Protein AF-A0A1W6BII6-F1 (afdb_monomer_lite)

pLDDT: mean 90.08, std 14.05, range [35.5, 98.31]

Secondary structure (DSSP, 8-state):
-----------SEEEEEEEEEEEEESSS--S--TT-EEEEEEEEEETTTTEEEEEEESSSEEEEEEEE---TT-SEEEEEEEEEETTEEEEEEEEEEETTTT-S--SS-EEEEEEEEEEETTEEEEEEEEEEEEE--EETTEEP-HHHHHHHHHHHT--

Sequence (159 aa):
MLVCFSTNAVAEVIYYKCVLKMGLDRAETMPFEKGEDLGLMYFKLDKKKSKITIHEYINGLNKIGIKKIDFVGTNNVEIIFDKPISGSKWVKTIQLKSRNKFNKQDGTGLSFIGSEYIKHKSDIYDYDFESKFCVGPVDGDKVLKGKEAKKKYKEWLKP

Structure (mmCIF, N/CA/C/O backbone):
data_AF-A0A1W6BII6-F1
#
_entry.id   AF-A0A1W6BII6-F1
#
loop_
_atom_site.group_PDB
_atom_site.id
_atom_site.type_symbol
_atom_site.label_atom_id
_atom_site.label_alt_id
_atom_site.label_comp_id
_atom_site.label_asym_id
_atom_site.label_entity_id
_atom_site.label_seq_id
_atom_site.pdbx_PDB_ins_code
_atom_site.Cartn_x
_atom_site.Cartn_y
_atom_site.Cartn_z
_atom_site.occupancy
_atom_site.B_iso_or_equiv
_atom_site.auth_seq_id
_atom_site.auth_comp_id
_atom_site.auth_asym_id
_atom_site.auth_atom_id
_atom_site.pdbx_PDB_model_num
ATOM 1 N N . MET A 1 1 ? -29.810 12.812 35.104 1.00 36.62 1 MET A N 1
ATOM 2 C CA . MET A 1 1 ? -29.958 12.049 33.846 1.00 36.62 1 MET A CA 1
ATOM 3 C C . MET A 1 1 ? -28.632 12.153 33.098 1.00 36.62 1 MET A C 1
ATOM 5 O O . MET A 1 1 ? -28.343 13.203 32.542 1.00 36.62 1 MET A O 1
ATOM 9 N N . LEU A 1 2 ? -27.753 11.152 33.219 1.00 35.91 2 LEU A N 1
ATOM 10 C CA . LEU A 1 2 ? -26.454 11.160 32.535 1.00 35.91 2 LEU A CA 1
ATOM 11 C C . LEU A 1 2 ? -26.673 10.740 31.077 1.00 35.91 2 LEU A C 1
ATOM 13 O O . LEU A 1 2 ? -27.057 9.604 30.811 1.00 35.91 2 LEU A O 1
ATOM 17 N N . VAL A 1 3 ? -26.444 11.657 30.141 1.00 37.19 3 VAL A N 1
ATOM 18 C CA . VAL A 1 3 ? -26.437 11.348 28.709 1.00 37.19 3 VAL A CA 1
ATOM 19 C C . VAL A 1 3 ? -25.112 10.652 28.394 1.00 37.19 3 VAL A C 1
ATOM 21 O O . VAL A 1 3 ?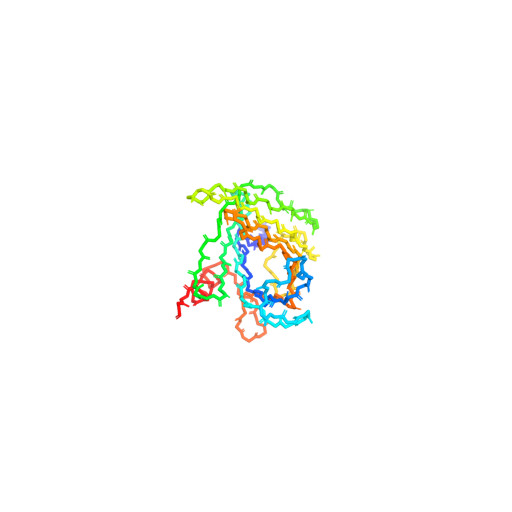 -24.073 11.295 28.252 1.00 37.19 3 VAL A O 1
ATOM 24 N N . CYS A 1 4 ? -25.131 9.320 28.320 1.00 35.50 4 CYS A N 1
ATOM 25 C CA . CYS A 1 4 ? -24.035 8.543 27.751 1.00 35.50 4 CYS A CA 1
ATOM 26 C C . CYS A 1 4 ? -23.967 8.820 26.245 1.00 35.50 4 CYS A C 1
ATOM 28 O O . CYS A 1 4 ? -24.636 8.166 25.448 1.00 35.50 4 CYS A O 1
ATOM 30 N N . PHE A 1 5 ? -23.129 9.773 25.839 1.00 36.28 5 PHE A N 1
ATOM 31 C CA . PHE A 1 5 ? -22.648 9.813 24.465 1.00 36.28 5 PHE A CA 1
ATOM 32 C C . PHE A 1 5 ? -21.791 8.567 24.242 1.00 36.28 5 PHE A C 1
ATOM 34 O O . PHE A 1 5 ? -20.644 8.504 24.685 1.00 36.28 5 PHE A O 1
ATOM 41 N N . SER A 1 6 ? -22.341 7.562 23.560 1.00 37.97 6 SER A N 1
ATOM 42 C CA . SER A 1 6 ? -21.529 6.505 22.969 1.00 37.97 6 SER A CA 1
ATOM 43 C C . SER A 1 6 ? -20.645 7.159 21.908 1.00 37.97 6 SER A C 1
ATOM 45 O O . SER A 1 6 ? -21.050 7.347 20.757 1.00 37.97 6 SER A O 1
ATOM 47 N N . THR A 1 7 ? -19.439 7.568 22.291 1.00 39.72 7 THR A N 1
ATOM 48 C CA . THR A 1 7 ? -18.404 7.936 21.336 1.00 39.72 7 THR A CA 1
ATOM 49 C C . THR A 1 7 ? -18.083 6.667 20.562 1.00 39.72 7 THR A C 1
ATOM 51 O O . THR A 1 7 ? -17.355 5.790 21.018 1.00 39.72 7 THR A O 1
ATOM 54 N N . ASN A 1 8 ? -18.699 6.523 19.386 1.00 41.19 8 ASN A N 1
ATOM 55 C CA . ASN A 1 8 ? -18.265 5.569 18.380 1.00 41.19 8 ASN A CA 1
ATOM 56 C C . ASN A 1 8 ? -16.783 5.853 18.158 1.00 41.19 8 ASN A C 1
ATOM 58 O O . ASN A 1 8 ? -16.451 6.816 17.474 1.00 41.19 8 ASN A O 1
ATOM 62 N N . ALA A 1 9 ? -15.905 5.087 18.809 1.00 44.41 9 ALA A N 1
ATOM 63 C CA . ALA A 1 9 ? -14.470 5.291 18.748 1.00 44.41 9 ALA A CA 1
ATOM 64 C C . ALA A 1 9 ? -14.036 5.044 17.304 1.00 44.41 9 ALA A C 1
ATOM 66 O O . ALA A 1 9 ? -13.807 3.914 16.861 1.00 44.41 9 ALA A O 1
ATOM 67 N N . VAL A 1 10 ? -14.027 6.128 16.537 1.00 55.09 10 VAL A N 1
ATOM 68 C CA . VAL A 1 10 ? -13.564 6.171 15.167 1.00 55.09 10 VAL A CA 1
ATOM 69 C C . VAL A 1 10 ? -12.108 5.730 15.225 1.00 55.09 10 VAL A C 1
ATOM 71 O O . VAL A 1 10 ? -11.307 6.357 15.913 1.00 55.09 10 VAL A O 1
ATOM 74 N N . ALA A 1 11 ? -11.770 4.609 14.584 1.00 61.16 11 ALA A N 1
ATOM 75 C CA . ALA A 1 11 ? -10.415 4.072 14.654 1.00 61.16 11 ALA A CA 1
ATOM 76 C C . ALA A 1 11 ? -9.413 5.150 14.207 1.00 61.16 11 ALA A C 1
ATOM 78 O O . ALA A 1 11 ? -9.459 5.587 13.059 1.00 61.16 11 ALA A O 1
ATOM 79 N N . GLU A 1 12 ? -8.529 5.589 15.110 1.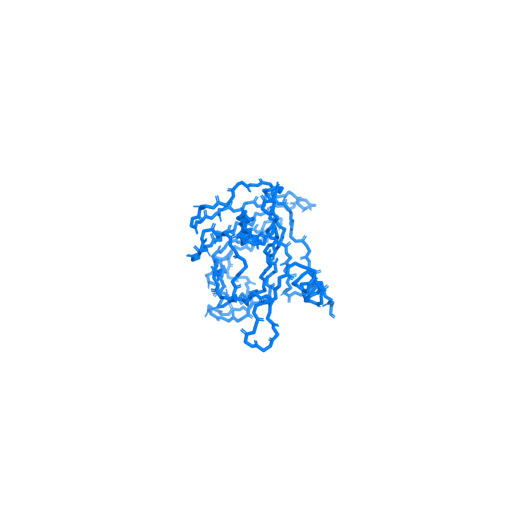00 86.19 12 GLU A N 1
ATOM 80 C CA . GLU A 1 12 ? -7.544 6.646 14.821 1.00 86.19 12 GLU A CA 1
ATOM 81 C C . GLU A 1 12 ? -6.536 6.219 13.748 1.00 86.19 12 GLU A C 1
ATOM 83 O O . GLU A 1 12 ? -5.987 7.050 13.022 1.00 86.19 12 GLU A O 1
ATOM 88 N N . VAL A 1 13 ? -6.298 4.909 13.648 1.00 93.62 13 VAL A N 1
ATOM 89 C CA . VAL A 1 13 ? -5.418 4.296 12.661 1.00 93.62 13 VAL A CA 1
ATOM 90 C C . VAL A 1 13 ? -6.140 3.129 12.001 1.00 93.62 13 VAL A C 1
ATOM 92 O O . VAL A 1 13 ? -6.744 2.303 12.686 1.00 93.62 13 VAL A O 1
ATOM 95 N N . ILE A 1 14 ? -6.050 3.069 10.677 1.00 95.25 14 ILE A N 1
ATOM 96 C CA . ILE A 1 14 ? -6.615 2.020 9.829 1.00 95.25 14 ILE A CA 1
ATOM 97 C C . ILE A 1 14 ? -5.467 1.226 9.200 1.00 95.25 14 ILE A C 1
ATOM 99 O O . ILE A 1 14 ? -4.424 1.790 8.860 1.00 95.25 14 ILE A O 1
ATOM 103 N N . TYR A 1 15 ? -5.657 -0.080 9.048 1.00 97.50 15 TYR A N 1
ATOM 104 C CA . TYR A 1 15 ? -4.676 -1.013 8.514 1.00 97.50 15 TYR A CA 1
ATOM 105 C C . TYR A 1 15 ? -5.286 -1.876 7.413 1.00 97.50 15 TYR A C 1
ATOM 107 O O . TYR A 1 15 ? -6.431 -2.311 7.540 1.00 97.50 15 TYR A O 1
ATOM 115 N N . TYR A 1 16 ? -4.507 -2.164 6.373 1.00 97.81 16 TYR A N 1
ATOM 116 C CA . TYR A 1 16 ? -4.883 -3.112 5.325 1.00 97.81 16 TYR A CA 1
ATOM 117 C C . TYR A 1 16 ? -3.683 -3.933 4.863 1.00 97.81 16 TYR A C 1
ATOM 119 O O . TYR A 1 16 ? -2.562 -3.425 4.811 1.00 97.81 16 TYR A O 1
ATOM 127 N N . LYS A 1 17 ? -3.950 -5.185 4.499 1.00 97.69 17 LYS A N 1
ATOM 128 C CA . LYS A 1 17 ? -3.083 -6.062 3.710 1.00 97.69 17 LYS A CA 1
ATOM 129 C C . LYS A 1 17 ? -3.786 -6.320 2.384 1.00 97.69 17 LYS A C 1
ATOM 131 O O . LYS A 1 17 ? -4.952 -6.696 2.387 1.00 97.69 17 LYS A O 1
ATOM 136 N N . CYS A 1 18 ? -3.097 -6.148 1.271 1.00 98.00 18 CYS A N 1
ATOM 137 C CA . CYS A 1 18 ? -3.649 -6.366 -0.057 1.00 98.00 18 CYS A CA 1
ATOM 138 C C . CYS A 1 18 ? -2.777 -7.326 -0.851 1.00 98.00 18 CYS A C 1
ATOM 140 O O . CYS A 1 18 ? -1.553 -7.260 -0.745 1.00 98.00 18 CYS A O 1
ATOM 142 N N . VAL A 1 19 ? -3.411 -8.171 -1.658 1.00 97.38 19 VAL A N 1
ATOM 143 C CA . VAL A 1 19 ? -2.728 -8.935 -2.707 1.00 97.38 19 VAL A CA 1
ATOM 144 C C . VAL A 1 19 ? -2.624 -8.054 -3.943 1.00 97.38 19 VAL A C 1
ATOM 146 O O . VAL A 1 19 ? -3.631 -7.489 -4.377 1.00 97.38 19 VAL A O 1
ATOM 149 N N . LEU A 1 20 ? -1.412 -7.912 -4.471 1.00 96.19 20 LEU A N 1
ATOM 150 C CA . LEU A 1 20 ? -1.144 -7.218 -5.726 1.00 96.19 20 LEU A CA 1
ATOM 151 C C . LEU A 1 20 ? -1.327 -8.205 -6.860 1.00 96.19 20 LEU A C 1
ATOM 153 O O . LEU A 1 20 ? -0.814 -9.319 -6.785 1.00 96.19 20 LEU A O 1
ATOM 157 N N . LYS A 1 21 ? -1.963 -7.749 -7.927 1.00 96.56 21 LYS A N 1
ATOM 158 C CA . LYS A 1 21 ? -1.907 -8.417 -9.217 1.00 96.56 21 LYS A CA 1
ATOM 159 C C . LYS A 1 21 ? -1.248 -7.524 -10.256 1.00 96.56 21 LYS A C 1
ATOM 161 O O . LYS A 1 21 ? -1.364 -6.295 -10.184 1.00 96.56 21 LYS A O 1
ATOM 166 N N . MET A 1 22 ? -0.576 -8.161 -11.202 1.00 96.38 22 MET A N 1
ATOM 167 C CA . MET A 1 22 ? 0.062 -7.507 -12.328 1.00 96.38 22 MET A CA 1
ATOM 168 C C . MET A 1 22 ? -0.988 -6.866 -13.229 1.00 96.38 22 MET A C 1
ATOM 170 O O . MET A 1 22 ? -2.003 -7.479 -13.568 1.00 96.38 22 MET A O 1
ATOM 174 N N . GLY A 1 23 ? -0.756 -5.605 -13.575 1.00 94.94 23 GLY A N 1
ATOM 175 C CA . GLY A 1 23 ? -1.539 -4.868 -14.549 1.00 94.94 23 GLY A CA 1
ATOM 176 C C . GLY A 1 23 ? -0.922 -5.013 -15.933 1.00 94.94 23 GLY A C 1
ATOM 177 O O . GLY A 1 23 ? -0.856 -6.107 -16.486 1.00 94.94 23 GLY A O 1
ATOM 178 N N . LEU A 1 24 ? -0.513 -3.888 -16.506 1.00 94.94 24 LEU A N 1
ATOM 179 C CA . LEU A 1 24 ? 0.165 -3.821 -17.794 1.00 94.94 24 LEU A CA 1
ATOM 180 C C . LEU A 1 24 ? 1.664 -3.614 -17.569 1.00 94.94 24 LEU A C 1
ATOM 182 O O . LEU A 1 24 ? 2.027 -2.681 -16.861 1.00 94.94 24 LEU A O 1
ATOM 186 N N . ASP A 1 25 ? 2.509 -4.425 -18.199 1.00 94.06 25 ASP A N 1
ATOM 187 C CA . ASP A 1 25 ? 3.935 -4.129 -18.351 1.00 94.06 25 ASP A CA 1
ATOM 188 C C . ASP A 1 25 ? 4.156 -3.409 -19.680 1.00 94.06 25 ASP A C 1
ATOM 190 O O . ASP A 1 25 ? 3.864 -3.961 -20.738 1.00 94.06 25 ASP A O 1
ATOM 194 N N . ARG A 1 26 ? 4.628 -2.164 -19.635 1.00 95.06 26 ARG A N 1
ATOM 195 C CA . ARG A 1 26 ? 4.931 -1.368 -20.833 1.00 95.06 26 ARG A CA 1
ATOM 196 C C . ARG A 1 26 ? 6.377 -1.513 -21.283 1.00 95.06 26 ARG A C 1
ATOM 198 O O . ARG A 1 26 ? 6.687 -1.137 -22.408 1.00 95.06 26 ARG A O 1
ATOM 205 N N . ALA A 1 27 ? 7.251 -1.988 -20.402 1.00 90.94 27 ALA A N 1
ATOM 206 C CA . ALA A 1 27 ? 8.662 -2.174 -20.702 1.00 90.94 27 ALA A CA 1
ATOM 207 C C . ALA A 1 27 ? 8.985 -3.612 -21.137 1.00 90.94 27 ALA A C 1
ATOM 209 O O . ALA A 1 27 ? 10.092 -3.846 -21.609 1.00 90.94 27 ALA A O 1
ATOM 210 N N . GLU A 1 28 ? 8.036 -4.547 -20.989 1.00 87.69 28 GLU A N 1
ATOM 211 C CA . GLU A 1 28 ? 8.210 -5.979 -21.291 1.00 87.69 28 GLU A CA 1
ATOM 212 C C . GLU A 1 28 ? 9.404 -6.582 -20.522 1.00 87.69 28 GLU A C 1
ATOM 214 O O . GLU A 1 28 ? 10.212 -7.347 -21.045 1.00 87.69 28 GLU A O 1
ATOM 219 N N . THR A 1 29 ? 9.535 -6.191 -19.253 1.00 85.62 29 THR A N 1
ATOM 220 C CA . THR A 1 29 ? 10.662 -6.530 -18.365 1.00 85.62 29 THR A CA 1
ATOM 221 C C . THR A 1 29 ? 10.276 -7.418 -17.191 1.00 85.62 29 THR A C 1
ATOM 223 O O . THR A 1 29 ? 11.142 -8.025 -16.559 1.00 85.62 29 THR A O 1
ATOM 226 N N . MET A 1 30 ? 8.989 -7.487 -16.865 1.00 86.25 30 MET A N 1
ATOM 227 C CA . MET A 1 30 ? 8.468 -8.238 -15.739 1.00 86.25 30 MET A CA 1
ATOM 228 C C . MET A 1 30 ? 8.193 -9.683 -16.169 1.00 86.25 30 MET A C 1
ATOM 230 O O . MET A 1 30 ? 7.535 -9.906 -17.182 1.00 86.25 30 MET A O 1
ATOM 234 N N . PRO A 1 31 ? 8.614 -10.688 -15.382 1.00 88.38 31 PRO A N 1
ATOM 235 C CA . PRO A 1 31 ? 8.368 -12.097 -15.691 1.00 88.38 31 PRO A CA 1
ATOM 236 C C . PRO A 1 31 ? 6.938 -12.545 -15.335 1.00 88.38 31 PRO A C 1
ATOM 238 O O . PRO A 1 31 ? 6.718 -13.731 -15.117 1.00 88.38 31 PRO A O 1
ATOM 241 N N . PHE A 1 32 ? 5.996 -11.604 -15.207 1.00 88.69 32 PHE A N 1
ATOM 242 C CA . PHE A 1 32 ? 4.631 -11.853 -14.751 1.00 88.69 32 PHE A CA 1
ATOM 243 C C . PHE A 1 32 ? 3.633 -11.506 -15.846 1.00 88.69 32 PHE A C 1
ATOM 245 O O . PHE A 1 32 ? 3.688 -10.420 -16.430 1.00 88.69 32 PHE A O 1
ATOM 252 N N . GLU A 1 33 ? 2.668 -12.387 -16.066 1.00 91.81 33 GLU A N 1
ATOM 253 C CA . GLU A 1 33 ? 1.555 -12.114 -16.965 1.00 91.81 33 GLU A CA 1
ATOM 254 C C . GLU A 1 33 ? 0.515 -11.200 -16.305 1.00 91.81 33 GLU A C 1
ATOM 256 O O . GLU A 1 33 ? 0.351 -11.142 -15.081 1.00 91.81 33 GLU A O 1
ATOM 261 N N . LYS A 1 34 ? -0.252 -10.480 -17.131 1.00 92.62 34 LYS A N 1
ATOM 262 C CA . LYS A 1 34 ? -1.361 -9.651 -16.652 1.00 92.62 34 LYS A CA 1
ATOM 263 C C . LYS A 1 34 ? -2.341 -10.494 -15.834 1.00 92.62 34 LYS A C 1
ATOM 265 O O . LYS A 1 34 ? -2.945 -11.438 -16.333 1.00 92.62 34 LYS A O 1
ATOM 270 N N . GLY A 1 35 ? -2.591 -10.060 -14.603 1.00 92.81 35 GLY A N 1
ATOM 271 C CA . GLY A 1 35 ? -3.491 -10.721 -13.665 1.00 92.81 35 GLY A CA 1
ATOM 272 C C . GLY A 1 35 ? -2.809 -11.668 -12.680 1.00 92.81 35 GLY A C 1
ATOM 273 O O . GLY A 1 35 ? -3.468 -12.049 -11.710 1.00 92.81 35 GLY A O 1
ATOM 274 N N . GLU A 1 36 ? -1.527 -11.994 -12.863 1.00 95.56 36 GLU A N 1
ATOM 275 C CA . GLU A 1 36 ? -0.774 -12.820 -11.916 1.00 95.56 36 GLU A CA 1
ATOM 276 C C . GLU A 1 36 ? -0.507 -12.098 -10.596 1.00 95.56 36 GLU A C 1
ATOM 278 O O . GLU A 1 36 ? -0.381 -10.872 -10.546 1.00 95.56 36 GLU A O 1
ATOM 283 N N . ASP A 1 37 ? -0.419 -12.864 -9.508 1.00 95.38 37 ASP A N 1
ATOM 284 C CA . ASP A 1 37 ? -0.146 -12.322 -8.180 1.00 95.38 37 ASP A CA 1
ATOM 285 C C . ASP A 1 37 ? 1.331 -11.888 -8.093 1.00 95.38 37 ASP A C 1
ATOM 287 O O . ASP A 1 37 ? 2.239 -12.711 -8.144 1.00 95.38 37 ASP A O 1
ATOM 291 N N . LEU A 1 38 ? 1.570 -10.584 -7.926 1.00 92.44 38 LEU A N 1
ATOM 292 C CA . LEU A 1 38 ? 2.916 -9.994 -7.834 1.00 92.44 38 LEU A CA 1
ATOM 293 C C . LEU A 1 38 ? 3.504 -10.063 -6.423 1.00 92.44 38 LEU A C 1
ATOM 295 O O . LEU A 1 38 ? 4.717 -10.020 -6.237 1.00 92.44 38 LEU A O 1
ATOM 299 N N . GLY A 1 39 ? 2.641 -10.047 -5.406 1.00 94.81 39 GLY A N 1
ATOM 300 C CA . GLY A 1 39 ? 3.071 -9.910 -4.021 1.00 94.81 39 GLY A CA 1
ATOM 301 C C . GLY A 1 39 ? 2.018 -9.293 -3.110 1.00 94.81 39 GLY A C 1
ATOM 302 O O . GLY A 1 39 ? 0.810 -9.399 -3.341 1.00 94.81 39 GLY A O 1
ATOM 303 N N . LEU A 1 40 ? 2.479 -8.643 -2.040 1.00 97.06 40 LEU A N 1
ATOM 304 C CA . LEU A 1 40 ? 1.636 -8.069 -0.989 1.00 97.06 40 LEU A CA 1
ATOM 305 C C . LEU A 1 40 ? 1.962 -6.593 -0.744 1.00 97.06 40 LEU A C 1
ATOM 307 O O . LEU A 1 40 ? 3.121 -6.193 -0.766 1.00 97.06 40 LEU A O 1
ATOM 311 N N . MET A 1 41 ? 0.943 -5.780 -0.454 1.00 97.88 41 MET A N 1
ATOM 312 C CA . MET A 1 41 ? 1.102 -4.379 -0.051 1.00 97.88 41 MET A CA 1
ATOM 313 C C . MET A 1 41 ? 0.339 -4.128 1.238 1.00 97.88 41 MET A C 1
ATOM 315 O O . MET A 1 41 ? -0.811 -4.539 1.404 1.00 97.88 41 MET A O 1
ATOM 319 N N . TYR A 1 42 ? 0.993 -3.438 2.162 1.00 98.12 42 TYR A N 1
ATOM 320 C CA . TYR A 1 42 ? 0.488 -3.170 3.496 1.00 98.12 42 TYR A CA 1
ATOM 321 C C . TYR A 1 42 ? 0.344 -1.673 3.701 1.00 98.12 42 TYR A C 1
ATOM 323 O O . TYR A 1 42 ? 1.307 -0.916 3.564 1.00 98.12 42 TYR A O 1
ATOM 331 N N . PHE A 1 43 ? -0.847 -1.256 4.111 1.00 98.12 43 PHE A N 1
ATOM 332 C CA . PHE A 1 43 ? -1.164 0.137 4.374 1.00 98.12 43 PHE A CA 1
ATOM 333 C C . PHE A 1 43 ? -1.409 0.354 5.858 1.00 98.12 43 PHE A C 1
ATOM 335 O O . PHE A 1 43 ? -2.153 -0.385 6.501 1.00 98.12 43 PHE A O 1
ATOM 342 N N . LYS A 1 44 ? -0.829 1.430 6.383 1.00 97.69 44 LYS A N 1
ATOM 343 C CA . LYS A 1 44 ? -1.191 2.020 7.670 1.00 97.69 44 LYS A CA 1
ATOM 344 C C . LYS A 1 44 ? -1.582 3.474 7.442 1.00 97.69 44 LYS A C 1
ATOM 346 O O . LYS A 1 44 ? -0.732 4.281 7.069 1.00 97.69 44 LYS A O 1
ATOM 351 N N . LEU A 1 45 ? -2.832 3.806 7.729 1.00 97.00 45 LEU A N 1
ATOM 352 C CA . LEU A 1 45 ? -3.411 5.131 7.564 1.00 97.00 45 LEU A CA 1
ATOM 353 C C . LEU A 1 45 ? -3.681 5.725 8.949 1.00 97.00 45 LEU A C 1
ATOM 355 O O . LEU A 1 45 ? -4.580 5.285 9.657 1.00 97.00 45 LEU A O 1
ATOM 359 N N . ASP A 1 46 ? -2.869 6.690 9.361 1.00 96.06 46 ASP A N 1
ATOM 360 C CA . ASP A 1 46 ? -2.988 7.420 10.623 1.00 96.06 46 ASP A CA 1
ATOM 361 C C . ASP A 1 46 ? -3.797 8.695 10.372 1.00 96.06 46 ASP A C 1
ATOM 363 O O . ASP A 1 46 ? -3.299 9.645 9.763 1.00 96.06 46 ASP A O 1
ATOM 367 N N . LYS A 1 47 ? -5.063 8.683 10.800 1.00 93.88 47 LYS A N 1
ATOM 368 C CA . LYS A 1 47 ? -6.031 9.751 10.522 1.00 93.88 47 LYS A CA 1
ATOM 369 C C . LYS A 1 47 ? -5.679 11.041 11.250 1.00 93.88 47 LYS A C 1
ATOM 371 O O . LYS A 1 47 ? -5.820 12.115 10.689 1.00 93.88 47 LYS A O 1
ATOM 376 N N . LYS A 1 48 ? -5.199 10.934 12.493 1.00 91.62 48 LYS A N 1
ATOM 377 C CA . LYS A 1 48 ? -4.847 12.093 13.327 1.00 91.62 48 LYS A CA 1
ATOM 378 C C . LYS A 1 48 ? -3.638 12.842 12.774 1.00 91.62 48 LYS A C 1
ATOM 380 O O . LYS A 1 48 ? -3.528 14.050 12.941 1.00 91.62 48 LYS A O 1
ATOM 385 N N . LYS A 1 49 ? -2.707 12.114 12.158 1.00 94.19 49 LYS A N 1
ATOM 386 C CA . LYS A 1 49 ? -1.482 12.685 11.585 1.00 94.19 49 LYS A CA 1
ATOM 387 C C . LYS A 1 49 ? -1.573 12.925 10.082 1.00 94.19 49 LYS A C 1
ATOM 389 O O . LYS A 1 49 ? -0.538 13.261 9.505 1.00 94.19 49 LYS A O 1
ATOM 394 N N . SER A 1 50 ? -2.735 12.672 9.471 1.00 94.75 50 SER A N 1
ATOM 395 C CA . SER A 1 50 ? -2.932 12.690 8.018 1.00 94.75 50 SER A CA 1
ATOM 396 C C . SER A 1 50 ? -1.777 11.995 7.308 1.00 94.75 50 SER A C 1
ATOM 398 O O . SER A 1 50 ? -1.062 12.581 6.504 1.00 94.75 50 SER A O 1
ATOM 400 N N . LYS A 1 51 ? -1.473 10.765 7.733 1.00 97.19 51 LYS A N 1
ATOM 401 C CA . LYS A 1 51 ? -0.243 10.073 7.347 1.00 97.19 51 LYS A CA 1
ATOM 402 C C . LYS A 1 51 ? -0.532 8.669 6.856 1.00 97.19 51 LYS A C 1
ATOM 404 O O . LYS A 1 51 ? -1.047 7.841 7.601 1.00 97.19 51 LYS A O 1
ATOM 409 N N . ILE A 1 52 ? -0.064 8.362 5.654 1.00 97.75 52 ILE A N 1
ATOM 410 C CA . ILE A 1 52 ? -0.131 7.024 5.071 1.00 97.75 52 ILE A CA 1
ATOM 411 C C . ILE A 1 52 ? 1.280 6.439 5.031 1.00 97.75 52 ILE A C 1
ATOM 413 O O . ILE A 1 52 ? 2.238 7.096 4.627 1.00 97.75 52 ILE A O 1
ATOM 417 N N . THR A 1 53 ? 1.427 5.214 5.528 1.00 98.06 53 THR A N 1
ATOM 418 C CA . THR A 1 53 ? 2.665 4.426 5.476 1.00 98.06 53 THR A CA 1
ATOM 419 C C . THR A 1 53 ? 2.413 3.181 4.648 1.00 98.06 53 THR A C 1
ATOM 421 O O . THR A 1 53 ? 1.411 2.504 4.878 1.00 98.06 53 THR A O 1
ATOM 424 N N . ILE A 1 54 ? 3.333 2.878 3.737 1.00 98.00 54 ILE A N 1
ATOM 425 C CA . ILE A 1 54 ? 3.208 1.764 2.798 1.00 98.00 54 ILE A CA 1
ATOM 426 C C . ILE A 1 54 ? 4.428 0.857 2.929 1.00 98.00 54 ILE A C 1
ATOM 428 O O . ILE A 1 54 ? 5.564 1.341 2.986 1.00 98.00 54 ILE A O 1
ATOM 432 N N . HIS A 1 55 ? 4.172 -0.445 2.994 1.00 97.44 55 HIS A N 1
ATOM 433 C CA . HIS A 1 55 ? 5.176 -1.499 2.866 1.00 97.44 55 HIS A CA 1
ATOM 434 C C . HIS A 1 55 ? 4.756 -2.430 1.737 1.00 97.44 55 HIS A C 1
ATOM 436 O O . HIS A 1 55 ? 3.563 -2.564 1.471 1.00 97.44 55 HIS A O 1
ATOM 442 N N . GLU A 1 56 ? 5.714 -3.098 1.119 1.00 95.88 56 GLU A N 1
ATOM 443 C CA . GLU A 1 56 ? 5.466 -4.114 0.107 1.00 95.88 56 GLU A CA 1
ATOM 444 C C . GLU A 1 56 ? 6.283 -5.370 0.376 1.00 95.88 56 GLU A C 1
ATOM 446 O O . GLU A 1 56 ? 7.290 -5.328 1.083 1.00 95.88 56 GLU A O 1
ATOM 451 N N . TYR A 1 57 ? 5.837 -6.474 -0.206 1.00 94.12 57 TYR A N 1
ATOM 452 C CA . TYR A 1 57 ? 6.538 -7.742 -0.232 1.00 94.12 57 TYR A CA 1
ATOM 453 C C . TYR A 1 57 ? 6.394 -8.344 -1.629 1.00 94.12 57 TYR A C 1
ATOM 455 O O . TYR A 1 57 ? 5.333 -8.870 -1.956 1.00 94.12 57 TYR A O 1
ATOM 463 N N . ILE A 1 58 ? 7.446 -8.236 -2.438 1.00 87.81 58 ILE A N 1
ATOM 464 C CA . ILE A 1 58 ? 7.570 -8.890 -3.755 1.00 87.81 58 ILE A CA 1
ATOM 465 C C . ILE A 1 58 ? 8.745 -9.872 -3.686 1.00 87.81 58 ILE A C 1
ATOM 467 O O . ILE A 1 58 ? 8.570 -11.057 -3.921 1.00 87.81 58 ILE A O 1
ATOM 471 N N . ASN A 1 59 ? 9.900 -9.404 -3.199 1.00 85.94 59 ASN A N 1
ATOM 472 C CA . ASN A 1 59 ? 11.095 -10.209 -2.920 1.00 85.94 59 ASN A CA 1
ATOM 473 C C . ASN A 1 59 ? 11.647 -9.882 -1.522 1.00 85.94 59 ASN A C 1
ATOM 475 O O . ASN A 1 59 ? 12.782 -9.437 -1.360 1.00 85.94 59 ASN A O 1
ATOM 479 N N . GLY A 1 60 ? 10.792 -10.018 -0.508 1.00 90.25 60 GLY A N 1
ATOM 480 C CA . GLY A 1 60 ? 11.077 -9.603 0.865 1.00 90.25 60 GLY A CA 1
ATOM 481 C C . GLY A 1 60 ? 10.384 -8.300 1.256 1.00 90.25 60 GLY A C 1
ATOM 482 O O . GLY A 1 60 ? 9.898 -7.538 0.416 1.00 90.25 60 GLY A O 1
ATOM 483 N N . LEU A 1 61 ? 10.299 -8.068 2.567 1.00 93.25 61 LEU A N 1
ATOM 484 C CA . LEU A 1 61 ? 9.547 -6.950 3.119 1.00 93.25 61 LEU A CA 1
ATOM 485 C C . LEU A 1 61 ? 10.324 -5.635 3.010 1.00 93.25 61 LEU A C 1
ATOM 487 O O . LEU A 1 61 ? 11.328 -5.436 3.691 1.00 93.25 61 LEU A O 1
ATOM 491 N N . ASN A 1 62 ? 9.772 -4.689 2.257 1.00 92.56 62 ASN A N 1
ATOM 492 C CA . ASN A 1 62 ? 10.350 -3.371 2.047 1.00 92.56 62 ASN A CA 1
ATOM 493 C C . ASN A 1 62 ? 9.388 -2.264 2.469 1.00 92.56 62 ASN A C 1
ATOM 495 O O . ASN A 1 62 ? 8.191 -2.284 2.185 1.00 92.56 62 ASN A O 1
ATOM 499 N N . LYS A 1 63 ? 9.914 -1.238 3.140 1.00 93.00 63 LYS A N 1
ATOM 500 C CA . LYS A 1 63 ? 9.147 -0.026 3.427 1.00 93.00 63 LYS A CA 1
ATOM 501 C C . LYS A 1 63 ? 9.292 0.960 2.273 1.00 93.00 63 LYS A C 1
ATOM 503 O O . LYS A 1 63 ? 10.292 1.666 2.181 1.00 93.00 63 LYS A O 1
ATOM 508 N N . ILE A 1 64 ? 8.237 1.089 1.478 1.00 92.94 64 ILE A N 1
ATOM 509 C CA . ILE A 1 64 ? 8.169 2.021 0.345 1.00 92.94 64 ILE A CA 1
ATOM 510 C C . ILE A 1 64 ? 8.281 3.468 0.812 1.00 92.94 64 ILE A C 1
ATOM 512 O O . ILE A 1 64 ? 9.100 4.252 0.319 1.00 92.94 64 ILE A O 1
ATOM 516 N N . GLY A 1 65 ? 7.502 3.838 1.828 1.00 94.19 65 GLY A N 1
ATOM 517 C CA . GLY A 1 65 ? 7.600 5.183 2.364 1.00 94.19 65 GLY A CA 1
ATOM 518 C C . GLY A 1 65 ? 6.456 5.617 3.256 1.00 94.19 65 GLY A C 1
ATOM 519 O O . GLY A 1 65 ? 5.612 4.839 3.703 1.00 94.19 65 GLY A O 1
ATOM 520 N N . ILE A 1 66 ? 6.497 6.910 3.560 1.00 96.62 66 ILE A N 1
ATOM 521 C CA . ILE A 1 66 ? 5.510 7.632 4.351 1.00 96.62 66 ILE A CA 1
ATOM 522 C C . ILE A 1 66 ? 5.148 8.902 3.583 1.00 96.62 66 ILE A C 1
ATOM 524 O O . ILE A 1 66 ? 6.048 9.641 3.192 1.00 96.62 66 ILE A O 1
ATOM 528 N N . LYS A 1 67 ? 3.854 9.194 3.447 1.00 97.19 67 LYS A N 1
ATOM 529 C CA . LYS A 1 67 ? 3.352 10.468 2.921 1.00 97.19 67 LYS A CA 1
ATOM 530 C C . LYS A 1 67 ? 2.436 11.126 3.948 1.00 97.19 67 LYS A C 1
ATOM 532 O O . LYS A 1 67 ? 1.658 10.432 4.604 1.00 97.19 67 LYS A O 1
ATOM 537 N N . LYS A 1 68 ? 2.548 12.447 4.102 1.00 96.62 68 LYS A N 1
ATOM 538 C CA . LYS A 1 68 ? 1.543 13.262 4.794 1.00 96.62 68 LYS A CA 1
ATOM 539 C C . LYS A 1 68 ? 0.553 13.779 3.751 1.00 96.62 68 LYS A C 1
ATOM 541 O O . LYS A 1 68 ? 0.990 14.409 2.794 1.00 96.62 68 LYS A O 1
ATOM 546 N N . ILE A 1 69 ? -0.719 13.450 3.907 1.00 94.69 69 ILE A N 1
ATOM 547 C CA . ILE A 1 69 ? -1.811 13.796 3.002 1.00 94.69 69 ILE A CA 1
ATOM 548 C C . ILE A 1 69 ? -3.137 13.684 3.754 1.00 94.69 69 ILE A C 1
ATOM 550 O O . ILE A 1 69 ? -3.332 12.734 4.516 1.00 94.69 69 ILE A O 1
ATOM 554 N N . ASP A 1 70 ? -4.043 14.632 3.540 1.00 94.06 70 ASP A N 1
ATOM 555 C CA . ASP A 1 70 ? -5.401 14.549 4.069 1.00 94.06 70 ASP A CA 1
ATOM 556 C C . ASP A 1 70 ? -6.232 13.593 3.210 1.00 94.06 70 ASP A C 1
ATOM 558 O O . ASP A 1 70 ? -6.352 13.758 1.999 1.00 94.06 70 ASP A O 1
ATOM 562 N N . PHE A 1 71 ? -6.780 12.557 3.843 1.00 94.88 71 PHE A N 1
ATOM 563 C CA . PHE A 1 71 ? -7.542 11.504 3.161 1.00 94.88 71 PHE A CA 1
ATOM 564 C C . PHE A 1 71 ? -8.875 11.188 3.853 1.00 94.88 71 PHE A C 1
ATOM 566 O O . PHE A 1 71 ? -9.700 10.451 3.327 1.00 94.88 71 PHE A O 1
ATOM 573 N N . VAL A 1 72 ? -9.108 11.702 5.062 1.00 94.31 72 VAL A N 1
ATOM 574 C CA . VAL A 1 72 ? -10.345 11.418 5.800 1.00 94.31 72 VAL A CA 1
ATOM 575 C C . VAL A 1 72 ? -11.506 12.140 5.122 1.00 94.31 72 VAL A C 1
ATOM 577 O O . VAL A 1 72 ? -11.432 13.338 4.879 1.00 94.31 72 VAL A O 1
ATOM 580 N N . GLY A 1 73 ? -12.588 11.419 4.827 1.00 93.88 73 GLY A N 1
ATOM 581 C CA . GLY A 1 73 ? -13.755 11.986 4.149 1.00 93.88 73 GLY A CA 1
ATOM 582 C C . GLY A 1 73 ? -13.687 11.936 2.618 1.00 93.88 73 GLY A C 1
ATOM 583 O O . GLY A 1 73 ? -14.704 12.198 1.974 1.00 93.88 73 GLY A O 1
ATOM 584 N N . THR A 1 74 ? -12.560 11.527 2.026 1.00 94.38 74 THR A N 1
ATOM 585 C CA . THR A 1 74 ? -12.414 11.394 0.569 1.00 94.38 74 THR A CA 1
ATOM 586 C C . THR A 1 74 ? -12.678 9.960 0.115 1.00 94.38 74 THR A C 1
ATOM 588 O O . THR A 1 74 ? -12.395 9.005 0.830 1.00 94.38 74 THR A O 1
ATOM 591 N N . ASN A 1 75 ? -13.231 9.777 -1.087 1.00 95.31 75 ASN A N 1
ATOM 592 C CA . ASN A 1 75 ? -13.389 8.435 -1.667 1.00 95.31 75 ASN A CA 1
ATOM 593 C C . ASN A 1 75 ? -12.076 7.910 -2.260 1.00 95.31 75 ASN A C 1
ATOM 595 O O . ASN A 1 75 ? -11.864 6.702 -2.297 1.00 95.31 75 ASN A O 1
ATOM 599 N N . ASN A 1 76 ? -11.213 8.819 -2.718 1.00 96.50 76 ASN A N 1
ATOM 600 C CA . ASN A 1 76 ? -9.964 8.507 -3.394 1.00 96.50 76 ASN A CA 1
ATOM 601 C C . ASN A 1 76 ? -8.832 9.362 -2.815 1.00 96.50 76 ASN A C 1
ATOM 603 O O . ASN A 1 76 ? -9.054 10.519 -2.447 1.00 96.50 76 ASN A O 1
ATOM 607 N N . VAL A 1 77 ? -7.627 8.804 -2.754 1.00 97.50 77 VAL A N 1
ATOM 608 C CA . VAL A 1 77 ? -6.403 9.547 -2.440 1.00 97.50 77 VAL A CA 1
ATOM 609 C C . VAL A 1 77 ? -5.258 9.029 -3.298 1.00 97.50 77 VAL A C 1
ATOM 611 O O . VAL A 1 77 ? -5.035 7.822 -3.381 1.00 97.50 77 VAL A O 1
ATOM 614 N N . GLU A 1 78 ? -4.536 9.946 -3.933 1.00 98.00 78 GLU A N 1
ATOM 615 C CA . GLU A 1 78 ? -3.347 9.639 -4.722 1.00 98.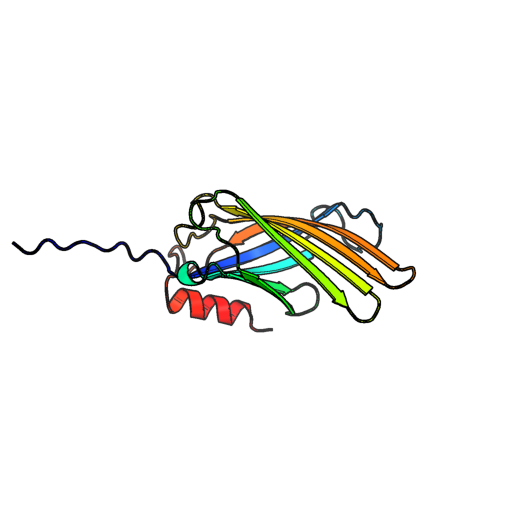00 78 GLU A CA 1
ATOM 616 C C . GLU A 1 78 ? -2.081 9.903 -3.907 1.00 98.00 78 GLU A C 1
ATOM 618 O O . GLU A 1 78 ? -1.950 10.912 -3.212 1.00 98.00 78 GLU A O 1
ATOM 623 N N . ILE A 1 79 ? -1.142 8.966 -3.976 1.00 97.38 79 ILE A N 1
ATOM 624 C CA . ILE A 1 79 ? 0.121 9.007 -3.257 1.00 97.38 79 ILE A CA 1
ATOM 625 C C . ILE A 1 79 ? 1.234 8.805 -4.271 1.00 97.38 79 ILE A C 1
ATOM 627 O O . ILE A 1 79 ? 1.327 7.746 -4.882 1.00 97.38 79 ILE A O 1
ATOM 631 N N . ILE A 1 80 ? 2.106 9.804 -4.390 1.00 97.19 80 ILE A N 1
ATOM 632 C CA . ILE A 1 80 ? 3.279 9.750 -5.263 1.00 97.19 80 ILE A CA 1
ATOM 633 C C . ILE A 1 80 ? 4.543 9.730 -4.401 1.00 97.19 80 ILE A C 1
ATOM 635 O O . ILE A 1 80 ? 4.775 10.633 -3.573 1.00 97.19 80 ILE A O 1
ATOM 639 N N . PHE A 1 81 ? 5.352 8.693 -4.605 1.00 95.38 81 PHE A N 1
ATOM 640 C CA . PHE A 1 81 ? 6.743 8.620 -4.179 1.00 95.38 81 PHE A CA 1
ATOM 641 C C . PHE A 1 81 ? 7.622 8.859 -5.395 1.00 95.38 81 PHE A C 1
ATOM 643 O O . PHE A 1 81 ? 7.622 8.055 -6.314 1.00 95.38 81 PHE A O 1
ATOM 650 N N . ASP A 1 82 ? 8.371 9.952 -5.373 1.00 94.00 82 ASP A N 1
ATOM 651 C CA . ASP A 1 82 ? 9.390 10.265 -6.368 1.00 94.00 82 ASP A CA 1
ATOM 652 C C . ASP A 1 82 ? 10.709 10.379 -5.608 1.00 94.00 82 ASP A C 1
ATOM 654 O O . ASP A 1 82 ? 10.841 11.230 -4.718 1.00 94.00 82 ASP A O 1
ATOM 658 N N . LYS A 1 83 ? 11.630 9.439 -5.839 1.00 86.62 83 LYS A N 1
ATOM 659 C CA . LYS A 1 83 ? 12.945 9.449 -5.195 1.00 86.62 83 LYS A CA 1
ATOM 660 C C . LYS A 1 83 ? 14.038 9.118 -6.209 1.00 86.62 83 LYS A C 1
ATOM 662 O O . LYS A 1 83 ? 13.907 8.146 -6.955 1.00 86.62 83 LYS A 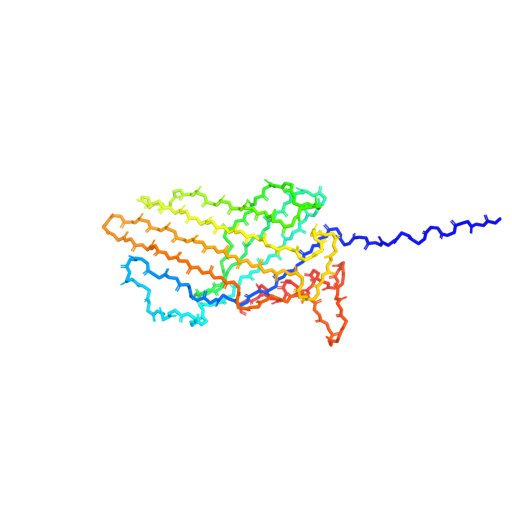O 1
ATOM 667 N N . PRO A 1 84 ? 15.170 9.833 -6.173 1.00 83.56 84 PRO A N 1
ATOM 668 C CA . PRO A 1 84 ? 16.390 9.335 -6.782 1.00 83.56 84 PRO A CA 1
ATOM 669 C C . PRO A 1 84 ? 16.941 8.164 -5.951 1.00 83.56 84 PRO A C 1
ATOM 671 O O . PRO A 1 84 ? 16.981 8.232 -4.721 1.00 83.56 84 PRO A O 1
ATOM 674 N N . ILE A 1 85 ? 17.386 7.096 -6.613 1.00 76.69 85 ILE A N 1
ATOM 675 C CA . ILE A 1 85 ? 18.061 5.951 -5.980 1.00 76.69 85 ILE A CA 1
ATOM 676 C C . ILE A 1 85 ? 19.373 5.719 -6.730 1.00 76.69 85 ILE A C 1
ATOM 678 O O . ILE A 1 85 ? 19.354 5.130 -7.798 1.00 76.69 85 ILE A O 1
ATOM 682 N N . SER A 1 86 ? 20.506 6.199 -6.207 1.00 74.38 86 SER A N 1
ATOM 683 C CA . SER A 1 86 ? 21.861 5.906 -6.726 1.00 74.38 86 SER A CA 1
ATOM 684 C C . SER A 1 86 ? 22.005 5.955 -8.261 1.00 74.38 86 SER A C 1
ATOM 686 O O . SER A 1 86 ? 22.406 4.982 -8.895 1.00 74.38 86 SER A O 1
ATOM 688 N N . GLY A 1 87 ? 21.649 7.090 -8.873 1.00 79.44 87 GLY A N 1
ATOM 689 C CA . GLY A 1 87 ? 21.694 7.268 -10.334 1.00 79.44 87 GLY A CA 1
ATOM 690 C C . GLY A 1 87 ? 20.470 6.732 -11.086 1.00 79.44 87 GLY A C 1
ATOM 691 O O . GLY A 1 87 ? 20.401 6.863 -12.306 1.00 79.44 87 GLY A O 1
ATOM 692 N N . SER A 1 88 ? 19.492 6.174 -10.373 1.00 87.69 88 SER A N 1
ATOM 693 C CA . SER A 1 88 ? 18.180 5.801 -10.896 1.00 87.69 88 SER A CA 1
ATOM 694 C C . SER A 1 88 ? 17.123 6.848 -10.572 1.00 87.69 88 SER A C 1
ATOM 696 O O . SER A 1 88 ? 17.146 7.464 -9.502 1.00 87.69 88 SER A O 1
ATOM 698 N N . LYS A 1 89 ? 16.135 6.972 -11.457 1.00 92.69 89 LYS A N 1
ATOM 699 C CA . LYS A 1 89 ? 14.855 7.616 -11.151 1.00 92.69 89 LYS A CA 1
ATOM 700 C C . LYS A 1 89 ? 13.863 6.541 -10.731 1.00 92.69 89 LYS A C 1
ATOM 702 O O . LYS A 1 89 ? 13.702 5.565 -11.458 1.00 92.69 89 LYS A O 1
ATOM 707 N N . TRP A 1 90 ? 13.194 6.735 -9.601 1.00 94.75 90 TRP A N 1
ATOM 708 C CA . TRP A 1 90 ? 12.121 5.861 -9.148 1.00 94.75 90 TRP A CA 1
ATOM 709 C C . TRP A 1 90 ? 10.874 6.671 -8.825 1.00 94.75 90 TRP A C 1
ATOM 711 O O . TRP A 1 90 ? 10.902 7.554 -7.964 1.00 94.75 90 TRP A O 1
ATOM 721 N N . VAL A 1 91 ? 9.783 6.350 -9.514 1.00 96.62 91 VAL A N 1
ATOM 722 C CA . VAL A 1 91 ? 8.468 6.942 -9.292 1.00 96.62 91 VAL A CA 1
ATOM 723 C C . VAL A 1 91 ? 7.469 5.824 -9.053 1.00 96.62 91 VAL A C 1
ATOM 725 O O . VAL A 1 91 ? 7.318 4.934 -9.883 1.00 96.62 91 VAL A O 1
ATOM 728 N N . LYS A 1 92 ? 6.759 5.890 -7.930 1.00 97.19 92 LYS A N 1
ATOM 729 C CA . LYS A 1 92 ? 5.658 4.986 -7.609 1.00 97.19 92 LYS A CA 1
ATOM 730 C C . LYS A 1 92 ? 4.422 5.789 -7.254 1.00 97.19 92 LYS A C 1
ATOM 732 O O . LYS A 1 92 ? 4.437 6.564 -6.291 1.00 97.19 92 LYS A O 1
ATOM 737 N N . THR A 1 93 ? 3.356 5.573 -8.010 1.00 98.12 93 THR A N 1
ATOM 738 C CA . THR A 1 93 ? 2.062 6.225 -7.814 1.00 98.12 93 THR A CA 1
ATOM 739 C C . THR A 1 93 ? 1.052 5.191 -7.349 1.00 98.12 93 THR A C 1
ATOM 741 O O . THR A 1 93 ? 0.961 4.105 -7.910 1.00 98.12 93 THR A O 1
ATOM 744 N N . ILE A 1 94 ? 0.298 5.506 -6.299 1.00 98.31 94 ILE A N 1
ATOM 745 C CA . ILE A 1 94 ? -0.734 4.631 -5.740 1.00 98.31 94 ILE A CA 1
ATOM 746 C C . ILE A 1 94 ? -1.996 5.455 -5.517 1.00 98.31 94 ILE A C 1
ATOM 748 O O . ILE A 1 94 ? -1.990 6.410 -4.741 1.00 98.31 94 ILE A O 1
ATOM 752 N N . GLN A 1 95 ? -3.092 5.053 -6.149 1.00 98.31 95 GLN A N 1
ATOM 753 C CA . GLN A 1 95 ? -4.417 5.621 -5.939 1.00 98.31 95 GLN A CA 1
ATOM 754 C C . GLN A 1 95 ? -5.245 4.676 -5.074 1.00 98.31 95 GLN A C 1
ATOM 756 O O . GLN A 1 95 ? -5.739 3.645 -5.534 1.00 98.31 95 GLN A O 1
ATOM 761 N N . LEU A 1 96 ? -5.407 5.035 -3.804 1.00 98.00 96 LEU A N 1
ATOM 762 C CA . LEU A 1 96 ? -6.263 4.310 -2.875 1.00 98.00 96 LEU A CA 1
ATOM 763 C C . LEU A 1 96 ? -7.717 4.727 -3.063 1.00 98.00 96 LEU A C 1
ATOM 765 O O . LEU A 1 96 ? -8.022 5.917 -3.113 1.00 98.00 96 LEU A O 1
ATOM 769 N N . LYS A 1 97 ? -8.615 3.745 -3.057 1.00 97.69 97 LYS A N 1
ATOM 770 C CA . LYS A 1 97 ? -10.065 3.930 -3.111 1.00 97.69 97 LYS A CA 1
ATOM 771 C C . LYS A 1 97 ? -10.694 3.336 -1.858 1.00 97.69 97 LYS A C 1
ATOM 773 O O . LYS A 1 97 ? -10.414 2.190 -1.500 1.00 97.69 97 LYS A O 1
ATOM 778 N N . SER A 1 98 ? -11.555 4.099 -1.193 1.00 95.81 98 SER A N 1
ATOM 779 C CA . SER A 1 98 ? -12.247 3.672 0.023 1.00 95.81 98 SER A CA 1
ATOM 780 C C . SER A 1 98 ? -13.758 3.706 -0.137 1.00 95.81 98 SER A C 1
ATOM 782 O O . SER A 1 98 ? -14.336 4.733 -0.484 1.00 95.81 98 SER A O 1
ATOM 784 N N . ARG A 1 99 ? -14.417 2.604 0.233 1.00 93.56 99 ARG A N 1
ATOM 785 C CA . ARG A 1 99 ? -15.886 2.517 0.290 1.00 93.56 99 ARG A CA 1
ATOM 786 C C . ARG A 1 99 ? -16.493 3.359 1.411 1.00 93.56 99 ARG A C 1
ATOM 788 O O . ARG A 1 99 ? -17.651 3.750 1.335 1.00 93.56 99 ARG A O 1
ATOM 795 N N . ASN A 1 100 ? -15.728 3.621 2.470 1.00 92.00 100 ASN A N 1
ATOM 796 C CA . ASN A 1 100 ? -16.214 4.289 3.677 1.00 92.00 100 ASN A CA 1
ATOM 797 C C . ASN A 1 100 ? -15.543 5.645 3.927 1.00 92.00 100 ASN A C 1
ATOM 799 O O . ASN A 1 100 ? -15.570 6.150 5.055 1.00 92.00 100 ASN A O 1
ATOM 803 N N . LYS A 1 101 ? -14.937 6.223 2.884 1.00 94.50 101 LYS A N 1
ATOM 804 C CA . LYS A 1 101 ? -14.223 7.500 2.938 1.00 94.50 101 LYS A CA 1
ATOM 805 C C . LYS A 1 101 ? -13.106 7.543 3.988 1.00 94.50 101 LYS A C 1
ATOM 807 O O . LYS A 1 101 ? -12.911 8.549 4.671 1.00 94.50 101 LYS A O 1
ATOM 812 N N . PHE A 1 102 ? -12.442 6.407 4.199 1.00 93.38 102 PHE A N 1
ATOM 813 C CA . PHE A 1 102 ? -11.402 6.216 5.214 1.00 93.38 102 PHE A CA 1
ATOM 814 C C . PHE A 1 102 ? -11.839 6.597 6.641 1.00 93.38 102 PHE A C 1
ATOM 816 O O . PHE A 1 102 ? -11.019 6.952 7.493 1.00 93.38 102 PHE A O 1
ATOM 823 N N . ASN A 1 103 ? -13.143 6.540 6.932 1.00 90.44 103 ASN A N 1
ATOM 824 C CA . ASN A 1 103 ? -13.655 6.969 8.228 1.00 90.44 103 ASN A CA 1
ATOM 825 C C . ASN A 1 103 ? -13.443 5.920 9.314 1.00 90.44 103 ASN A C 1
ATOM 827 O O . ASN A 1 103 ? -13.211 6.290 10.462 1.00 90.44 103 ASN A O 1
ATOM 831 N N . LYS A 1 104 ? -13.484 4.631 8.979 1.00 90.06 104 LYS A N 1
ATOM 832 C CA . LYS A 1 104 ? -13.373 3.536 9.949 1.00 90.06 104 LYS A CA 1
ATOM 833 C C . LYS A 1 104 ? -12.544 2.380 9.397 1.00 90.06 104 LYS A C 1
ATOM 835 O O . LYS A 1 104 ? -12.441 2.209 8.183 1.00 90.06 104 LYS A O 1
ATOM 840 N N . GLN A 1 105 ? -12.005 1.564 10.301 1.00 91.06 105 GLN A N 1
ATOM 841 C CA . GLN A 1 105 ? -11.482 0.251 9.934 1.00 91.06 105 GLN A CA 1
ATOM 842 C C . GLN A 1 105 ? -12.631 -0.614 9.402 1.00 91.06 105 GLN A C 1
ATOM 844 O O . GLN A 1 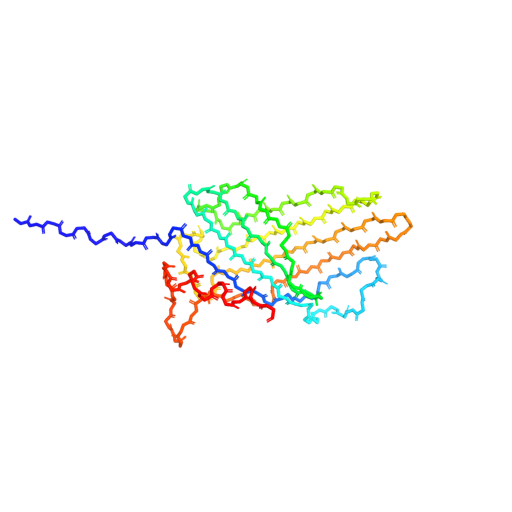105 ? -13.655 -0.763 10.070 1.00 91.06 105 GLN A O 1
ATOM 849 N N . ASP A 1 106 ? -12.435 -1.165 8.209 1.00 87.06 106 ASP A N 1
ATOM 850 C CA . ASP A 1 106 ? -13.324 -2.110 7.533 1.00 87.06 106 ASP A CA 1
ATOM 851 C C . ASP A 1 106 ? -12.517 -3.374 7.198 1.00 87.06 106 ASP A C 1
ATOM 853 O O . ASP A 1 106 ? -11.288 -3.318 7.103 1.00 87.06 106 ASP A O 1
ATOM 857 N N . GLY A 1 107 ? -13.202 -4.507 7.073 1.00 85.19 107 GLY A N 1
ATOM 858 C CA . GLY A 1 107 ? -12.633 -5.761 6.609 1.00 85.19 107 GLY A CA 1
ATOM 859 C C . GLY A 1 107 ? -12.297 -5.749 5.118 1.00 8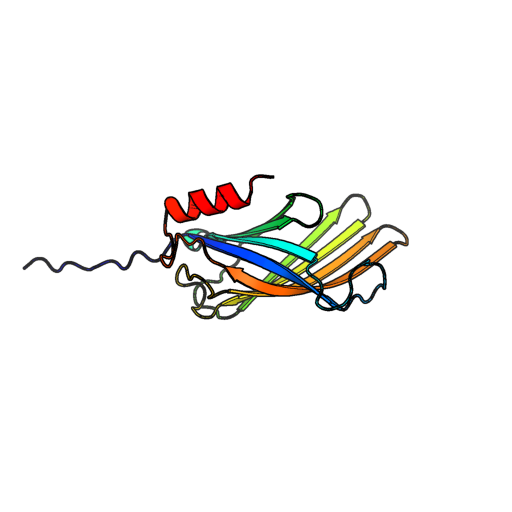5.19 107 GLY A C 1
ATOM 860 O O . GLY A 1 107 ? -11.276 -6.309 4.766 1.00 85.19 107 GLY A O 1
ATOM 861 N N . THR A 1 108 ? -13.076 -5.098 4.245 1.00 89.94 108 THR A N 1
ATOM 862 C CA . THR A 1 108 ? -12.872 -5.140 2.771 1.00 89.94 108 THR A CA 1
ATOM 863 C C . THR A 1 108 ? -13.080 -3.784 2.081 1.00 89.94 108 THR A C 1
ATOM 865 O O . THR A 1 108 ? -13.280 -3.686 0.872 1.00 89.94 108 THR A O 1
ATOM 868 N N . GLY A 1 109 ? -13.036 -2.696 2.851 1.00 89.69 109 GLY A N 1
ATOM 869 C CA . GLY A 1 109 ? -13.399 -1.352 2.390 1.00 89.69 109 GLY A CA 1
ATOM 870 C C . GLY A 1 109 ? -12.350 -0.604 1.560 1.00 89.69 109 GLY A C 1
ATOM 871 O O . GLY A 1 109 ? -12.581 0.571 1.262 1.00 89.69 109 GLY A O 1
ATOM 872 N N . LEU A 1 110 ? -11.215 -1.226 1.222 1.00 96.31 110 LEU A N 1
ATOM 873 C CA . LEU A 1 110 ? -10.112 -0.619 0.466 1.00 96.31 110 LEU A CA 1
ATOM 874 C C . LEU A 1 110 ? -9.894 -1.359 -0.860 1.00 96.31 110 LEU A C 1
ATOM 876 O O . LEU A 1 110 ? -9.981 -2.578 -0.920 1.00 96.31 110 LEU A O 1
ATOM 880 N N . SER A 1 111 ? -9.550 -0.619 -1.904 1.00 97.56 111 SER A N 1
ATOM 881 C CA . SER A 1 111 ? -8.900 -1.140 -3.111 1.00 97.56 111 SER A CA 1
ATOM 882 C C . SER A 1 111 ? -7.893 -0.104 -3.598 1.00 97.56 111 SER A C 1
ATOM 884 O O . SER A 1 111 ? -7.910 1.037 -3.127 1.00 97.56 111 SER A O 1
ATOM 886 N N . PHE A 1 112 ? -7.005 -0.473 -4.512 1.00 97.69 112 PHE A N 1
ATOM 887 C CA . PHE A 1 112 ? -6.115 0.496 -5.136 1.00 97.69 112 PHE A CA 1
ATOM 888 C C . PHE A 1 112 ? -5.717 0.082 -6.546 1.00 97.69 112 PHE A C 1
ATOM 890 O O . PHE A 1 112 ? -5.756 -1.096 -6.895 1.00 97.69 112 PHE A O 1
ATOM 897 N N . ILE A 1 113 ? -5.278 1.077 -7.305 1.00 98.06 113 ILE A N 1
ATOM 898 C CA . ILE A 1 113 ? -4.495 0.913 -8.530 1.00 98.06 113 ILE A CA 1
ATOM 899 C C . ILE A 1 113 ? -3.182 1.673 -8.351 1.00 98.06 113 ILE A C 1
ATOM 901 O O . ILE A 1 113 ? -3.115 2.618 -7.559 1.00 98.06 113 ILE A O 1
ATOM 905 N N . GLY A 1 114 ? -2.135 1.262 -9.044 1.00 97.94 114 GLY A N 1
ATOM 906 C CA . GLY A 1 114 ? -0.843 1.914 -8.974 1.00 97.94 114 GLY A CA 1
ATOM 907 C C . GLY A 1 114 ? -0.004 1.677 -10.214 1.00 97.94 114 GLY A C 1
ATOM 908 O O . GLY A 1 114 ? -0.311 0.820 -11.038 1.00 97.94 114 GLY A O 1
ATOM 909 N N . SER A 1 115 ? 1.053 2.467 -10.316 1.00 97.81 115 SER A N 1
ATOM 910 C CA . SER A 1 115 ? 2.071 2.351 -11.347 1.00 97.81 115 SER A CA 1
ATOM 911 C C . SER A 1 115 ? 3.453 2.538 -10.743 1.00 97.81 115 SER A C 1
ATOM 913 O O . SER A 1 115 ? 3.628 3.219 -9.723 1.00 97.81 115 SER A O 1
ATOM 915 N N . GLU A 1 116 ? 4.435 1.891 -11.350 1.00 96.06 116 GLU A N 1
ATOM 916 C CA . GLU A 1 116 ? 5.827 1.958 -10.949 1.00 96.06 116 GLU A CA 1
ATOM 917 C C . GLU A 1 116 ? 6.707 2.164 -12.173 1.00 96.06 116 GLU A C 1
ATOM 919 O O . GLU A 1 116 ? 6.615 1.440 -13.159 1.00 96.06 116 GLU A O 1
ATOM 924 N N . TYR A 1 117 ? 7.556 3.181 -12.078 1.00 96.12 117 TYR A N 1
ATOM 925 C CA . TYR A 1 117 ? 8.551 3.526 -13.071 1.00 96.12 117 TYR A CA 1
ATOM 926 C C . TYR A 1 117 ? 9.927 3.557 -12.413 1.00 96.12 117 TYR A C 1
ATOM 928 O O . TYR A 1 117 ? 10.175 4.345 -11.493 1.00 96.12 117 TYR A O 1
ATOM 936 N N . ILE A 1 118 ? 10.840 2.728 -12.905 1.00 93.88 118 ILE A N 1
ATOM 937 C CA . ILE A 1 118 ? 12.250 2.721 -12.524 1.00 93.88 118 ILE A CA 1
ATOM 938 C C . ILE A 1 118 ? 13.064 2.909 -13.795 1.00 93.88 118 ILE A C 1
ATOM 940 O O . ILE A 1 118 ? 12.930 2.134 -14.734 1.00 93.88 118 ILE A O 1
ATOM 944 N N . LYS A 1 119 ? 13.957 3.896 -13.809 1.00 93.25 119 LYS A N 1
ATOM 945 C CA . LYS A 1 119 ? 14.987 4.021 -14.845 1.00 93.25 119 LYS A CA 1
ATOM 946 C C . LYS A 1 119 ? 16.361 3.980 -14.208 1.00 93.25 119 LYS A C 1
ATOM 948 O O . LYS A 1 119 ? 16.670 4.874 -13.420 1.00 93.25 119 LYS A O 1
ATOM 953 N N . HIS A 1 120 ? 17.186 3.006 -14.584 1.00 90.31 120 HIS A N 1
ATOM 954 C CA . HIS A 1 120 ? 18.595 2.915 -14.200 1.00 90.31 120 HIS A CA 1
ATOM 955 C C . HIS A 1 120 ? 19.454 2.712 -15.448 1.00 90.31 120 HIS A C 1
ATOM 957 O O . HIS A 1 120 ? 19.411 1.655 -16.064 1.00 90.31 120 HIS A O 1
ATOM 963 N N . LYS A 1 121 ? 20.262 3.713 -15.821 1.00 89.19 121 LYS A N 1
ATOM 964 C CA . LYS A 1 121 ? 21.051 3.684 -17.068 1.00 89.19 121 LYS A CA 1
ATOM 965 C C . LYS A 1 121 ? 20.147 3.404 -18.288 1.00 89.19 121 LYS A C 1
ATOM 967 O O . LYS A 1 121 ? 19.298 4.242 -18.596 1.00 89.19 121 LYS A O 1
ATOM 972 N N . SER A 1 122 ? 20.349 2.274 -18.969 1.00 88.31 122 SER A N 1
ATOM 973 C CA . SER A 1 122 ? 19.544 1.783 -20.094 1.00 88.31 122 SER A CA 1
ATOM 974 C C . SER A 1 122 ? 18.306 0.994 -19.668 1.00 88.31 122 SER A C 1
ATOM 976 O O . SER A 1 122 ? 17.394 0.853 -20.475 1.00 88.31 122 SER A O 1
ATOM 978 N N . ASP A 1 123 ? 18.261 0.503 -18.431 1.00 91.81 123 ASP A N 1
ATOM 979 C CA . ASP A 1 123 ? 17.196 -0.377 -17.959 1.00 91.81 123 ASP A CA 1
ATOM 980 C C . ASP A 1 123 ? 15.981 0.449 -17.532 1.00 91.81 123 ASP A C 1
ATOM 982 O O . ASP A 1 123 ? 16.103 1.453 -16.812 1.00 91.81 123 ASP A O 1
ATOM 986 N N . ILE A 1 124 ? 14.803 0.016 -17.978 1.00 93.56 124 ILE A N 1
ATOM 987 C CA . ILE A 1 124 ? 13.518 0.641 -17.672 1.00 93.56 124 ILE A CA 1
ATOM 988 C C . ILE A 1 124 ? 12.569 -0.440 -17.176 1.00 93.56 124 ILE A C 1
ATOM 990 O O . ILE A 1 124 ? 12.361 -1.430 -17.859 1.00 93.56 124 ILE A O 1
ATOM 994 N N . TYR A 1 125 ? 11.961 -0.203 -16.021 1.00 93.25 125 TYR A N 1
ATOM 995 C CA . TYR A 1 125 ? 10.789 -0.929 -15.554 1.00 93.25 125 TYR A CA 1
ATOM 996 C C . TYR A 1 125 ? 9.638 0.063 -15.569 1.00 93.25 125 TYR A C 1
ATOM 998 O O . TYR A 1 125 ? 9.747 1.129 -14.960 1.00 93.25 125 TYR A O 1
ATOM 1006 N N . ASP A 1 126 ? 8.562 -0.255 -16.274 1.00 96.06 126 ASP A N 1
ATOM 1007 C CA . ASP A 1 126 ? 7.379 0.596 -16.352 1.00 96.06 126 ASP A CA 1
ATOM 1008 C C . ASP A 1 126 ? 6.139 -0.285 -16.386 1.00 96.06 126 ASP A C 1
ATOM 1010 O O . ASP A 1 126 ? 5.830 -0.898 -17.407 1.00 96.06 126 ASP A O 1
ATOM 1014 N N . TYR A 1 127 ? 5.443 -0.365 -15.256 1.00 96.19 127 TYR A N 1
ATOM 1015 C CA . TYR A 1 127 ? 4.301 -1.253 -15.134 1.00 96.19 127 TYR A CA 1
ATOM 1016 C C . TYR A 1 127 ? 3.204 -0.712 -14.226 1.00 96.19 127 TYR A C 1
ATOM 1018 O O . TYR A 1 127 ? 3.435 0.093 -13.322 1.00 96.19 127 TYR A O 1
ATOM 1026 N N . ASP A 1 128 ? 1.990 -1.197 -14.465 1.00 97.56 128 ASP A N 1
ATOM 1027 C CA . ASP A 1 128 ? 0.838 -1.004 -13.595 1.00 97.56 128 ASP A CA 1
ATOM 1028 C C . ASP A 1 128 ? 0.607 -2.230 -12.721 1.00 97.56 128 ASP A C 1
ATOM 1030 O O . ASP A 1 128 ? 0.899 -3.366 -13.090 1.00 97.56 128 ASP A O 1
ATOM 1034 N N . PHE A 1 129 ? -0.001 -2.000 -11.569 1.00 97.31 129 PHE A N 1
ATOM 1035 C CA . PHE A 1 129 ? -0.428 -3.041 -10.650 1.00 97.31 129 PHE A CA 1
ATOM 1036 C C . PHE A 1 129 ? -1.695 -2.586 -9.934 1.00 97.31 129 PHE A C 1
ATOM 1038 O O . PHE A 1 129 ? -1.986 -1.397 -9.806 1.00 97.31 129 PHE A O 1
ATOM 1045 N N . GLU A 1 130 ? -2.477 -3.527 -9.430 1.00 98.06 130 GLU A N 1
ATOM 1046 C CA . GLU A 1 130 ? -3.681 -3.189 -8.679 1.00 98.06 130 GLU A CA 1
ATOM 1047 C C . GLU A 1 130 ? -3.960 -4.206 -7.579 1.00 98.06 130 GLU A C 1
ATOM 1049 O O . GLU A 1 130 ? -3.396 -5.300 -7.545 1.00 98.06 130 GLU A O 1
ATOM 1054 N N . SER A 1 131 ? -4.831 -3.845 -6.640 1.00 97.75 131 SER A N 1
ATOM 1055 C CA . SER A 1 131 ? -5.276 -4.792 -5.627 1.00 97.75 131 SER A CA 1
ATOM 1056 C C . SER A 1 131 ? -6.181 -5.849 -6.257 1.00 97.75 131 SER A C 1
ATOM 1058 O O . SER A 1 131 ? -7.250 -5.512 -6.766 1.00 97.75 131 SER A O 1
ATOM 1060 N N . LYS A 1 132 ? -5.823 -7.127 -6.133 1.00 96.94 132 LYS A N 1
ATOM 1061 C CA . LYS A 1 132 ? -6.755 -8.240 -6.366 1.00 96.94 132 LYS A CA 1
ATOM 1062 C C . LYS A 1 132 ? -7.842 -8.252 -5.295 1.00 96.94 132 LYS A C 1
ATOM 1064 O O . LYS A 1 132 ? -9.028 -8.305 -5.598 1.00 96.94 132 LYS A O 1
ATOM 1069 N N . PHE A 1 133 ? -7.423 -8.135 -4.037 1.00 95.81 133 PHE A N 1
ATOM 1070 C CA . PHE A 1 133 ? -8.290 -7.865 -2.896 1.00 95.81 133 PHE A CA 1
ATOM 1071 C C . PHE A 1 133 ? -7.484 -7.228 -1.760 1.00 95.81 133 PHE A C 1
ATOM 1073 O O . PHE A 1 133 ? -6.261 -7.366 -1.693 1.00 95.81 133 PHE A O 1
ATOM 1080 N N . CYS A 1 134 ? -8.181 -6.554 -0.847 1.00 97.19 134 CYS A N 1
ATOM 1081 C CA . CYS A 1 134 ? -7.616 -5.991 0.373 1.00 97.19 134 CYS A CA 1
ATOM 1082 C C . CYS A 1 134 ? -8.426 -6.433 1.583 1.00 97.19 134 CYS A C 1
ATOM 1084 O O . CYS A 1 134 ? -9.656 -6.412 1.556 1.00 97.19 134 CYS A O 1
ATOM 1086 N N . VAL A 1 135 ? -7.719 -6.766 2.659 1.00 96.31 135 VAL A N 1
ATOM 1087 C CA . VAL A 1 135 ? -8.305 -7.156 3.934 1.00 96.31 135 VAL A CA 1
ATOM 1088 C C . VAL A 1 135 ? -7.825 -6.269 5.075 1.00 96.31 135 VAL A C 1
ATOM 1090 O O . VAL A 1 135 ? -6.637 -5.960 5.203 1.00 96.31 135 VAL A O 1
ATOM 1093 N N . GLY A 1 136 ? -8.765 -5.843 5.911 1.00 96.06 136 GLY A N 1
ATOM 1094 C CA . GLY A 1 136 ? -8.486 -5.289 7.228 1.00 96.06 136 GLY A CA 1
ATOM 1095 C C . GLY A 1 136 ? -8.044 -6.382 8.209 1.00 96.06 136 GLY A C 1
ATOM 1096 O O . GLY A 1 136 ? -8.154 -7.573 7.914 1.00 96.06 136 GLY A O 1
ATOM 1097 N N . PRO A 1 137 ? -7.515 -6.015 9.386 1.00 95.31 137 PRO A N 1
ATOM 1098 C CA . PRO A 1 137 ? -7.143 -6.985 10.401 1.00 95.31 137 PRO A CA 1
ATOM 1099 C C . PRO A 1 137 ? -8.417 -7.590 10.993 1.00 95.31 137 PRO A C 1
ATOM 1101 O O . PRO A 1 137 ? -9.205 -6.887 11.625 1.00 95.31 137 PRO A O 1
ATOM 1104 N N . VAL A 1 138 ? -8.611 -8.887 10.774 1.00 93.44 138 VAL A N 1
ATOM 1105 C CA . VAL A 1 138 ? -9.764 -9.657 11.255 1.00 93.44 138 VAL A CA 1
ATOM 1106 C C . VAL A 1 138 ? -9.313 -10.832 12.122 1.00 93.44 138 VAL A C 1
ATOM 1108 O O . VAL A 1 138 ? -8.182 -11.314 11.989 1.00 93.44 138 VAL A O 1
ATOM 1111 N N . ASP A 1 139 ? -10.205 -11.261 13.008 1.00 91.94 139 ASP A N 1
ATOM 1112 C CA . ASP A 1 139 ? -10.118 -12.491 13.793 1.00 91.94 139 ASP A CA 1
ATOM 1113 C C . ASP A 1 139 ? -11.473 -13.207 13.698 1.00 91.94 139 ASP A C 1
ATOM 1115 O O . ASP A 1 139 ? -12.482 -12.706 14.204 1.00 91.94 139 ASP A O 1
ATOM 1119 N N . GLY A 1 140 ? -11.522 -14.294 12.922 1.00 88.00 140 GLY A N 1
ATOM 1120 C CA . GLY A 1 140 ? -12.779 -14.822 12.383 1.00 88.00 140 GLY A CA 1
ATOM 1121 C C . GLY A 1 140 ? -13.538 -13.743 11.599 1.00 88.00 140 GLY A C 1
ATOM 1122 O O . GLY A 1 140 ? -12.955 -13.045 10.768 1.00 88.00 140 GLY A O 1
ATOM 1123 N N . ASP A 1 141 ? -14.815 -13.550 11.928 1.00 87.69 141 ASP A N 1
ATOM 1124 C CA . ASP A 1 141 ? -15.683 -12.541 11.299 1.00 87.69 141 ASP A CA 1
ATOM 1125 C C . ASP A 1 141 ? -15.569 -11.143 11.936 1.00 87.69 141 ASP A C 1
ATOM 1127 O O . ASP A 1 141 ? -16.198 -10.175 11.495 1.00 87.69 141 ASP A O 1
ATOM 1131 N N . LYS A 1 142 ? -14.767 -10.999 12.998 1.00 92.44 142 LYS A N 1
ATOM 1132 C CA . LYS A 1 142 ? -14.651 -9.746 13.745 1.00 92.44 142 LYS A CA 1
ATOM 1133 C C . LYS A 1 142 ? -13.523 -8.880 13.196 1.00 92.44 142 LYS A C 1
ATOM 1135 O O . LYS A 1 142 ? -12.350 -9.244 13.230 1.00 92.44 142 LYS A O 1
ATOM 1140 N N . VAL A 1 143 ? -13.863 -7.654 12.801 1.00 92.56 143 VAL A N 1
ATOM 1141 C CA . VAL A 1 143 ? -12.878 -6.615 12.469 1.00 92.56 143 VAL A CA 1
ATOM 1142 C C . VAL A 1 143 ? -12.194 -6.108 13.743 1.00 92.56 143 VAL A C 1
ATOM 1144 O O . VAL A 1 143 ? -12.839 -5.532 14.626 1.00 92.56 143 VAL A O 1
ATOM 1147 N N . LEU A 1 144 ? -10.874 -6.286 13.822 1.00 93.50 144 LEU A N 1
ATOM 1148 C CA . LEU A 1 144 ? -10.043 -5.822 14.931 1.00 93.50 144 LEU A CA 1
ATOM 1149 C C . LEU A 1 144 ? -9.911 -4.295 14.918 1.00 93.50 144 LEU A C 1
ATOM 1151 O O . LEU A 1 144 ? -9.895 -3.654 13.865 1.00 93.50 144 LEU A O 1
ATOM 1155 N N . LYS A 1 145 ? -9.758 -3.689 16.101 1.00 89.94 145 LYS A N 1
ATOM 1156 C CA . LYS A 1 145 ? -9.577 -2.234 16.262 1.00 89.94 145 LYS A CA 1
ATOM 1157 C C . LYS A 1 145 ? -8.456 -1.917 17.253 1.00 89.94 145 LYS A C 1
ATOM 1159 O O . LYS A 1 145 ? -8.009 -2.770 18.017 1.00 89.94 145 LYS A O 1
ATOM 1164 N N . GLY A 1 146 ? -7.980 -0.671 17.236 1.00 89.31 146 GLY A N 1
ATOM 1165 C CA . GLY A 1 146 ? -7.034 -0.156 18.229 1.00 89.31 146 GLY A CA 1
ATOM 1166 C C . GLY A 1 146 ? -5.760 -1.000 18.364 1.00 89.31 146 GLY A C 1
ATOM 1167 O O . GLY A 1 146 ? -5.032 -1.217 17.392 1.00 89.31 146 GLY A O 1
ATOM 1168 N N . LYS A 1 147 ? -5.467 -1.456 19.590 1.00 92.50 147 LYS A N 1
ATOM 1169 C CA . LYS A 1 147 ? -4.244 -2.214 19.905 1.00 92.50 147 LYS A CA 1
ATOM 1170 C C . LYS A 1 147 ? -4.187 -3.573 19.195 1.00 92.50 147 LYS A C 1
ATOM 1172 O O . LYS A 1 147 ? -3.108 -3.949 18.742 1.00 92.50 147 LYS A O 1
ATOM 1177 N N . GLU A 1 148 ? -5.315 -4.269 19.056 1.00 94.56 148 GLU A N 1
ATOM 1178 C CA . GLU A 1 148 ? -5.391 -5.586 18.404 1.00 94.56 148 GLU A CA 1
ATOM 1179 C C . GLU A 1 148 ? -5.091 -5.476 16.907 1.00 94.56 148 GLU A C 1
ATOM 1181 O O . GLU A 1 148 ? -4.216 -6.168 16.391 1.00 94.56 148 GLU A O 1
ATOM 1186 N N . ALA A 1 149 ? -5.723 -4.511 16.232 1.00 95.25 149 ALA A N 1
ATOM 1187 C CA . ALA A 1 149 ? -5.458 -4.212 14.826 1.00 95.25 149 ALA A CA 1
ATOM 1188 C C . ALA A 1 149 ? -3.978 -3.874 14.583 1.00 95.25 149 ALA A C 1
ATOM 1190 O O . ALA A 1 149 ? -3.345 -4.393 13.663 1.00 95.25 149 ALA A O 1
ATOM 1191 N N . LYS A 1 150 ? -3.389 -3.054 15.466 1.00 95.81 150 LYS A N 1
ATOM 1192 C CA . LYS A 1 150 ? -1.962 -2.711 15.419 1.00 95.81 150 LYS A CA 1
ATOM 1193 C C . LYS A 1 150 ? -1.062 -3.935 15.614 1.00 95.81 150 LYS A C 1
ATOM 1195 O O . LYS A 1 150 ? -0.005 -3.995 14.987 1.00 95.81 150 LYS A O 1
ATOM 1200 N N . LYS A 1 151 ? -1.433 -4.871 16.494 1.00 96.38 151 LYS A N 1
ATOM 1201 C CA . LYS A 1 151 ? -0.689 -6.118 16.723 1.00 96.38 151 LYS A CA 1
ATOM 1202 C C . LYS A 1 151 ? -0.715 -6.989 15.467 1.00 96.38 151 LYS A C 1
ATOM 1204 O O . LYS A 1 151 ? 0.354 -7.317 14.963 1.00 96.38 151 LYS A O 1
ATOM 1209 N N . LYS A 1 152 ? -1.902 -7.239 14.905 1.00 96.62 152 LYS A N 1
ATOM 1210 C CA . LYS A 1 152 ? -2.075 -8.020 13.671 1.00 96.62 152 LYS A CA 1
ATOM 1211 C C . LYS A 1 152 ? -1.306 -7.417 12.493 1.00 96.62 152 LYS A C 1
ATOM 1213 O O . LYS A 1 152 ? -0.601 -8.121 11.783 1.00 96.62 152 LYS A O 1
ATOM 1218 N N . TYR A 1 153 ? -1.349 -6.093 12.346 1.00 96.62 153 TYR A N 1
ATOM 1219 C CA . TYR A 1 153 ? -0.558 -5.392 11.337 1.00 96.62 153 TYR A CA 1
ATOM 1220 C C . TYR A 1 153 ? 0.951 -5.609 11.510 1.00 96.62 153 TYR A C 1
ATOM 1222 O O . TYR A 1 153 ? 1.657 -5.820 10.534 1.00 96.62 153 TYR A O 1
ATOM 1230 N N . LYS A 1 154 ? 1.471 -5.574 12.744 1.00 96.56 154 LYS A N 1
ATOM 1231 C CA . LYS A 1 154 ? 2.892 -5.868 12.990 1.00 96.56 154 LYS A CA 1
ATOM 1232 C C . LYS A 1 154 ? 3.250 -7.316 12.670 1.00 96.56 154 LYS A C 1
ATOM 1234 O O . LYS A 1 154 ? 4.362 -7.551 12.224 1.00 96.56 154 LYS A O 1
ATOM 1239 N N . GLU A 1 155 ? 2.348 -8.262 12.918 1.00 95.88 155 GLU A N 1
ATOM 1240 C CA . GLU A 1 155 ? 2.543 -9.670 12.555 1.00 95.88 155 GLU A CA 1
ATOM 1241 C C . GLU A 1 155 ? 2.626 -9.849 11.040 1.00 95.88 155 GLU A C 1
ATOM 1243 O O . GLU A 1 155 ? 3.494 -10.572 10.575 1.00 95.88 155 GLU A O 1
ATOM 1248 N N . TRP A 1 156 ? 1.806 -9.132 10.267 1.00 95.69 156 TRP A N 1
ATOM 1249 C CA . TRP A 1 156 ? 1.903 -9.128 8.802 1.00 95.69 156 TRP A CA 1
ATOM 1250 C C . TRP A 1 156 ? 3.225 -8.580 8.259 1.00 95.69 156 TRP A C 1
ATOM 1252 O O . TRP A 1 156 ? 3.591 -8.888 7.133 1.00 95.69 156 TRP A O 1
ATOM 1262 N N . LEU A 1 157 ? 3.911 -7.745 9.039 1.00 94.94 157 LEU A N 1
ATOM 1263 C CA . LEU A 1 157 ? 5.213 -7.178 8.698 1.00 94.94 157 LEU A CA 1
ATOM 1264 C C . LEU A 1 157 ? 6.383 -8.010 9.243 1.00 94.94 157 LEU A C 1
ATOM 1266 O O . LEU A 1 157 ? 7.507 -7.513 9.301 1.00 94.94 157 LEU A O 1
ATOM 1270 N N . LYS A 1 158 ? 6.141 -9.233 9.713 1.00 90.81 158 LYS A N 1
ATOM 1271 C CA . LYS A 1 158 ? 7.231 -10.159 10.011 1.00 90.81 158 LYS A CA 1
ATOM 1272 C C . LYS A 1 158 ? 7.599 -10.913 8.724 1.00 90.81 158 LYS A C 1
ATOM 1274 O O . LYS A 1 158 ? 6.673 -11.254 7.989 1.00 90.81 158 LYS A O 1
ATOM 1279 N N . PRO A 1 159 ? 8.902 -11.097 8.438 1.00 69.00 159 PRO A N 1
ATOM 1280 C CA . PRO A 1 159 ? 9.369 -11.918 7.323 1.00 69.00 159 PRO A CA 1
ATOM 1281 C C . PRO A 1 159 ? 8.835 -13.348 7.384 1.00 69.00 159 PRO A C 1
ATOM 1283 O O . PRO A 1 159 ? 8.651 -13.850 8.520 1.00 69.00 159 PRO A O 1
#

Radius of gyration: 17.28 Å; chains: 1; bounding box: 52×29×55 Å

Foldseek 3Di:
DDPPPPPPPFFQKAKKKFFKFFDDWPQPPDPHDGGHTQFIKMWIQRQVQCKIWIWTPRPAIGTPDMDRHHQAQHQKDKDWDWDDDPQKTKIKIKIKGAPRSSRHHDFFGIWIKMWIWIDHPPDITTTIMITPTMGQDDDVVDHDGDPSSVVSSVVVNDD